Protein AF-A0A956W0E1-F1 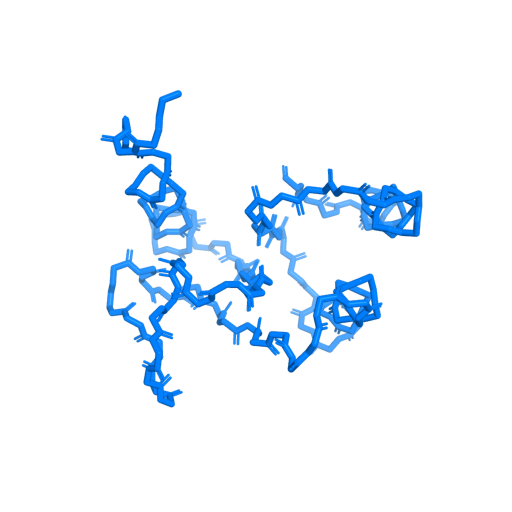(afdb_monomer)

Radius of gyration: 12.57 Å; Cα contacts (8 Å, |Δi|>4): 156; chains: 1; bounding box: 33×32×31 Å

Structure (mmCIF, N/CA/C/O backbone):
data_AF-A0A956W0E1-F1
#
_entry.id   AF-A0A956W0E1-F1
#
loop_
_atom_site.group_PDB
_atom_site.id
_atom_site.type_symbol
_atom_site.label_atom_id
_atom_site.label_alt_id
_atom_site.label_comp_id
_atom_site.label_asym_id
_atom_site.label_entity_id
_atom_site.label_seq_id
_atom_site.pdbx_PDB_ins_code
_atom_site.Cartn_x
_atom_site.Cartn_y
_atom_site.Cartn_z
_atom_site.occupancy
_atom_site.B_iso_or_equiv
_atom_site.auth_seq_id
_atom_site.auth_comp_id
_atom_site.auth_asym_id
_atom_site.auth_atom_id
_atom_site.pdbx_PDB_model_num
ATOM 1 N N . ARG A 1 1 ? 7.835 -19.770 -6.478 1.00 46.00 1 ARG A N 1
ATOM 2 C CA . ARG A 1 1 ? 7.279 -20.137 -7.805 1.00 46.00 1 ARG A CA 1
ATOM 3 C C . ARG A 1 1 ? 6.283 -19.049 -8.186 1.00 46.00 1 ARG A C 1
ATOM 5 O O . ARG A 1 1 ? 5.335 -18.881 -7.426 1.00 46.00 1 ARG A O 1
ATOM 12 N N . PRO A 1 2 ? 6.517 -18.290 -9.266 1.00 52.91 2 PRO A N 1
ATOM 13 C CA . PRO A 1 2 ? 5.531 -17.348 -9.802 1.00 52.91 2 PRO A CA 1
ATOM 14 C C . PRO A 1 2 ? 4.202 -18.066 -10.096 1.00 52.91 2 PRO A C 1
ATOM 16 O O . PRO A 1 2 ? 4.225 -19.240 -10.466 1.00 52.91 2 PRO A O 1
ATOM 19 N N . GLY A 1 3 ? 3.061 -17.393 -9.905 1.00 60.94 3 GLY A N 1
ATOM 20 C CA . GLY A 1 3 ? 1.742 -17.922 -10.294 1.00 60.94 3 GLY A CA 1
ATOM 21 C C . GLY A 1 3 ? 0.969 -18.740 -9.246 1.00 60.94 3 GLY A C 1
ATOM 22 O O . GLY A 1 3 ? 0.020 -19.425 -9.605 1.00 60.94 3 GLY A O 1
ATOM 23 N N . VAL A 1 4 ? 1.325 -18.677 -7.957 1.00 69.81 4 VAL A N 1
ATOM 24 C CA . VAL A 1 4 ? 0.599 -19.386 -6.871 1.00 69.81 4 VAL A CA 1
ATOM 25 C C . VAL A 1 4 ? -0.632 -18.640 -6.329 1.00 69.81 4 VAL A C 1
ATOM 27 O O . VAL A 1 4 ? -1.236 -19.083 -5.359 1.00 69.81 4 VAL A O 1
ATOM 30 N N . GLY A 1 5 ? -1.011 -17.510 -6.936 1.00 81.88 5 GLY A N 1
ATOM 31 C CA . GLY A 1 5 ? -2.204 -16.747 -6.547 1.00 81.88 5 GLY A CA 1
ATOM 32 C C . GLY A 1 5 ? -1.978 -15.638 -5.514 1.00 81.88 5 GLY A C 1
ATOM 33 O O . GLY A 1 5 ? -2.958 -15.111 -5.002 1.00 81.88 5 GLY A O 1
ATOM 34 N N . LYS A 1 6 ? -0.725 -15.240 -5.229 1.00 88.69 6 LYS A N 1
ATOM 35 C CA . LYS A 1 6 ? -0.398 -14.103 -4.336 1.00 88.69 6 LYS A CA 1
ATOM 36 C C . LYS A 1 6 ? -1.209 -12.856 -4.703 1.00 88.69 6 LYS A C 1
ATOM 38 O O . LYS A 1 6 ? -1.977 -12.358 -3.890 1.00 88.69 6 LYS A O 1
ATOM 43 N N . THR A 1 7 ? -1.100 -12.417 -5.953 1.00 89.50 7 THR A N 1
ATOM 44 C CA . THR A 1 7 ? -1.788 -11.231 -6.472 1.00 89.50 7 THR A CA 1
ATOM 45 C C . THR A 1 7 ? -3.308 -11.372 -6.387 1.00 89.50 7 THR A C 1
ATOM 47 O O . THR A 1 7 ? -4.001 -10.435 -6.002 1.00 89.50 7 THR A O 1
ATOM 50 N N . THR A 1 8 ? -3.842 -12.561 -6.684 1.00 90.56 8 THR A N 1
ATOM 51 C CA . THR A 1 8 ? -5.276 -12.855 -6.553 1.00 90.56 8 THR A CA 1
ATOM 52 C C . THR A 1 8 ? -5.747 -12.704 -5.108 1.00 90.56 8 THR A C 1
ATOM 54 O O . THR A 1 8 ? -6.772 -12.074 -4.870 1.00 90.56 8 THR A O 1
ATOM 57 N N . MET A 1 9 ? -4.980 -13.223 -4.147 1.00 92.31 9 MET A N 1
ATOM 58 C CA . MET A 1 9 ? -5.289 -13.096 -2.724 1.00 92.31 9 MET A CA 1
ATOM 59 C C . MET A 1 9 ? -5.192 -11.647 -2.243 1.00 92.31 9 MET A C 1
ATOM 61 O O . MET A 1 9 ? -6.073 -11.203 -1.519 1.00 92.31 9 MET A O 1
ATOM 65 N N . LEU A 1 10 ? -4.169 -10.894 -2.660 1.00 94.12 10 LEU A N 1
ATOM 66 C CA . LEU A 1 10 ? -4.019 -9.484 -2.279 1.00 94.12 10 LEU A CA 1
ATOM 67 C C . LEU A 1 10 ? -5.175 -8.621 -2.793 1.00 94.12 10 LEU A C 1
ATOM 69 O O . LEU A 1 10 ? -5.713 -7.815 -2.037 1.00 94.12 10 LEU A O 1
ATOM 73 N N . ARG A 1 11 ? -5.597 -8.826 -4.049 1.00 95.06 11 ARG A N 1
ATOM 74 C CA . ARG A 1 11 ? -6.776 -8.156 -4.620 1.00 95.06 11 ARG A CA 1
ATOM 75 C C . ARG A 1 11 ? -8.030 -8.456 -3.808 1.00 95.06 11 ARG A C 1
ATOM 77 O O . ARG A 1 11 ? -8.736 -7.532 -3.422 1.00 95.06 11 ARG A O 1
ATOM 84 N N . GLU A 1 12 ? -8.266 -9.733 -3.513 1.00 95.88 12 GLU A N 1
ATOM 85 C CA . GLU A 1 12 ? -9.457 -10.148 -2.774 1.00 95.88 12 GLU A CA 1
ATOM 86 C C . GLU A 1 12 ? -9.454 -9.622 -1.335 1.00 95.88 12 GLU A C 1
ATOM 88 O O . GLU A 1 12 ? -10.470 -9.123 -0.864 1.00 95.88 12 GLU A O 1
ATOM 93 N N . VAL A 1 13 ? -8.309 -9.648 -0.649 1.00 96.50 13 VAL A N 1
ATOM 94 C CA . VAL A 1 13 ? -8.177 -9.067 0.695 1.00 96.50 13 VAL A CA 1
ATOM 95 C C . VAL A 1 13 ? -8.442 -7.562 0.664 1.00 96.50 13 VAL A C 1
ATOM 97 O O . VAL A 1 13 ? -9.204 -7.070 1.495 1.00 96.50 13 VAL A O 1
ATOM 100 N N . ALA A 1 14 ? -7.869 -6.831 -0.296 1.00 97.62 14 ALA A N 1
ATOM 101 C CA . ALA A 1 14 ? -8.118 -5.399 -0.439 1.00 97.62 14 ALA A CA 1
ATOM 102 C C . ALA A 1 14 ? -9.605 -5.103 -0.690 1.00 97.62 14 ALA A C 1
ATOM 104 O O . ALA A 1 14 ? -10.168 -4.237 -0.022 1.00 97.62 14 ALA A O 1
ATOM 105 N N . ARG A 1 15 ? -10.248 -5.867 -1.584 1.00 98.00 15 ARG A N 1
ATOM 106 C CA . ARG A 1 15 ? -11.679 -5.757 -1.892 1.00 98.00 15 ARG A CA 1
ATOM 107 C C . ARG A 1 15 ? -12.546 -6.015 -0.663 1.00 98.00 15 ARG A C 1
ATOM 109 O O . ARG A 1 15 ? -13.387 -5.189 -0.342 1.00 98.00 15 ARG A O 1
ATOM 116 N N . VAL A 1 16 ? -12.331 -7.126 0.045 1.00 98.38 16 VAL A N 1
ATOM 117 C CA . VAL A 1 16 ? -13.097 -7.480 1.255 1.00 98.38 16 VAL A CA 1
ATOM 118 C C . VAL A 1 16 ? -12.937 -6.408 2.331 1.00 98.38 16 VAL A C 1
ATOM 120 O O . VAL A 1 16 ? -13.910 -6.004 2.962 1.00 98.38 16 VAL A O 1
ATOM 123 N N . LEU A 1 17 ? -11.717 -5.912 2.549 1.00 98.50 17 LEU A N 1
ATOM 124 C CA . LEU A 1 17 ? -11.480 -4.868 3.544 1.00 98.50 17 LEU A CA 1
ATOM 125 C C . LEU A 1 17 ? -12.145 -3.541 3.156 1.00 98.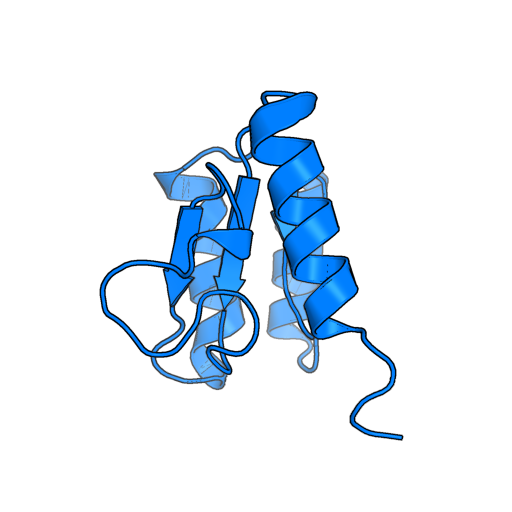50 17 LEU A C 1
ATOM 127 O O . LEU A 1 17 ? -12.683 -2.863 4.031 1.00 98.50 17 LEU A O 1
ATOM 131 N N . ALA A 1 18 ? -12.119 -3.178 1.874 1.00 98.25 18 ALA A N 1
ATOM 132 C CA . ALA A 1 18 ? -12.712 -1.941 1.384 1.00 98.25 18 ALA A CA 1
ATOM 133 C C . ALA A 1 18 ? -14.244 -1.998 1.351 1.00 98.25 18 ALA A C 1
ATOM 135 O O . ALA A 1 18 ? -14.892 -1.116 1.902 1.00 98.25 18 ALA A O 1
ATOM 136 N N . ASP A 1 19 ? -14.817 -3.032 0.742 1.00 98.38 19 ASP A N 1
ATOM 137 C CA . ASP A 1 19 ? -16.251 -3.099 0.453 1.00 98.38 19 ASP A CA 1
ATOM 138 C C . ASP A 1 19 ? -17.035 -3.722 1.610 1.00 98.38 19 ASP A C 1
ATOM 140 O O . ASP A 1 19 ? -18.058 -3.184 2.034 1.00 98.38 19 ASP A O 1
ATOM 144 N N . ASP A 1 20 ? -16.547 -4.843 2.147 1.00 98.19 20 ASP A N 1
ATOM 145 C CA . ASP A 1 20 ? -17.304 -5.641 3.116 1.00 98.19 20 ASP A CA 1
ATOM 146 C C . ASP A 1 20 ? -17.054 -5.139 4.549 1.00 98.19 20 ASP A C 1
ATOM 148 O O . ASP A 1 20 ? -17.978 -5.052 5.360 1.00 98.19 20 ASP A O 1
ATOM 152 N N . ALA A 1 21 ? -15.807 -4.772 4.869 1.00 98.12 21 ALA A N 1
ATOM 153 C CA . ALA A 1 21 ? -15.440 -4.187 6.163 1.00 98.12 21 ALA A CA 1
ATOM 154 C C . ALA A 1 21 ? -15.488 -2.648 6.181 1.00 98.12 21 ALA A C 1
ATOM 156 O O . ALA A 1 21 ? -15.253 -2.052 7.234 1.00 98.12 21 ALA A O 1
ATOM 157 N N . ASN A 1 22 ? -15.797 -2.016 5.042 1.00 97.88 22 ASN A N 1
ATOM 158 C CA . ASN A 1 22 ? -15.944 -0.568 4.882 1.00 97.88 22 ASN A CA 1
ATOM 159 C C . ASN A 1 22 ? -14.733 0.246 5.387 1.00 97.88 22 ASN A C 1
ATOM 161 O O . ASN A 1 22 ? -14.892 1.338 5.940 1.00 97.88 22 ASN A O 1
ATOM 165 N N . LYS A 1 23 ? -13.519 -0.302 5.239 1.00 98.50 23 LYS A N 1
ATOM 166 C CA . LYS A 1 23 ? -12.272 0.365 5.631 1.00 98.50 23 LYS A CA 1
ATOM 167 C C . LYS A 1 23 ? -11.737 1.236 4.503 1.00 98.50 23 LYS A C 1
ATOM 169 O O . LYS A 1 23 ? -11.829 0.898 3.325 1.00 98.50 23 LYS A O 1
ATOM 174 N N . ARG A 1 24 ? -11.050 2.323 4.859 1.00 98.38 24 ARG A N 1
ATOM 175 C CA . ARG A 1 24 ? -10.238 3.085 3.898 1.00 98.38 24 ARG A CA 1
ATOM 176 C C . ARG A 1 24 ? -8.978 2.294 3.544 1.00 98.38 24 ARG A C 1
ATOM 178 O O . ARG A 1 24 ? -8.005 2.318 4.298 1.00 98.38 24 ARG A O 1
ATOM 185 N N . VAL A 1 25 ? -9.007 1.600 2.410 1.00 98.62 25 VAL A N 1
ATOM 186 C CA . VAL A 1 25 ? -7.879 0.810 1.8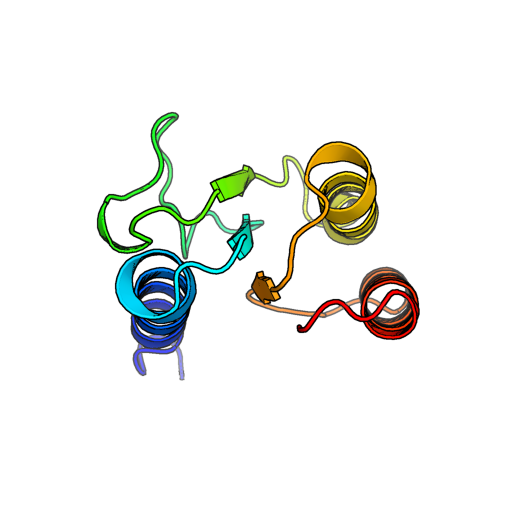97 1.00 98.62 25 VAL A CA 1
ATOM 187 C C . VAL A 1 25 ? -7.154 1.576 0.793 1.00 98.62 25 VAL A C 1
ATOM 189 O O . VAL A 1 25 ? -7.785 2.055 -0.153 1.00 98.62 25 VAL A O 1
ATOM 192 N N . VAL A 1 26 ? -5.827 1.665 0.893 1.00 98.44 26 VAL A N 1
ATOM 193 C CA . VAL A 1 26 ? -4.955 2.162 -0.181 1.00 98.44 26 VAL A CA 1
ATOM 194 C C . VAL A 1 26 ? -3.996 1.057 -0.610 1.00 98.44 26 VAL A C 1
ATOM 196 O O . VAL A 1 26 ? -3.382 0.401 0.220 1.00 98.44 26 VAL A O 1
ATOM 199 N N . ILE A 1 27 ? -3.854 0.857 -1.913 1.00 97.88 27 ILE A N 1
ATOM 200 C CA . ILE A 1 27 ? -2.912 -0.080 -2.519 1.00 97.88 27 ILE A CA 1
ATOM 201 C C . ILE A 1 27 ? -1.777 0.735 -3.128 1.00 97.88 27 ILE A C 1
ATOM 203 O O . ILE A 1 27 ? -2.029 1.567 -4.002 1.00 97.88 27 ILE A O 1
ATOM 207 N N . VAL A 1 28 ? -0.547 0.490 -2.686 1.00 97.44 28 VAL A N 1
ATOM 208 C CA . VAL A 1 28 ? 0.664 1.040 -3.305 1.00 97.44 28 VAL A CA 1
ATOM 209 C C . VAL A 1 28 ? 1.175 0.007 -4.304 1.00 97.44 28 VAL A C 1
ATOM 211 O O . VAL A 1 28 ? 1.632 -1.067 -3.916 1.00 97.44 28 VAL A O 1
ATOM 214 N N . ASP A 1 29 ? 1.038 0.313 -5.592 1.00 95.69 29 ASP A N 1
ATOM 215 C CA . ASP A 1 29 ? 1.194 -0.654 -6.679 1.00 95.69 29 ASP A CA 1
ATOM 216 C C . ASP A 1 29 ? 2.358 -0.271 -7.599 1.00 95.69 29 ASP A C 1
ATOM 218 O O . ASP A 1 29 ? 2.249 0.624 -8.442 1.00 95.69 29 ASP A O 1
ATOM 222 N N . THR A 1 30 ? 3.499 -0.926 -7.395 1.00 93.56 30 THR A N 1
ATOM 223 C CA . THR A 1 30 ? 4.739 -0.6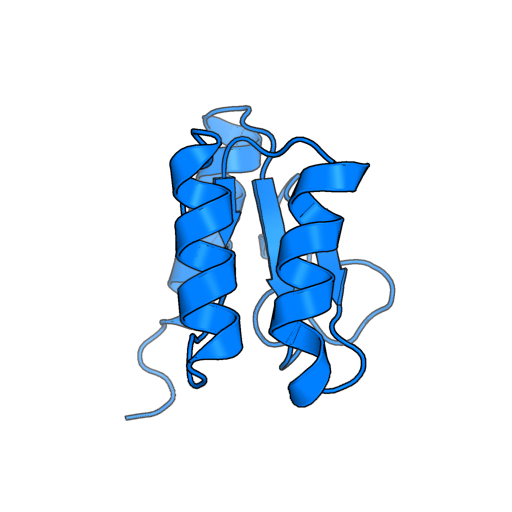50 -8.136 1.00 93.56 30 THR A CA 1
ATOM 224 C C . THR A 1 30 ? 4.822 -1.415 -9.451 1.00 93.56 30 THR A C 1
ATOM 226 O O . THR A 1 30 ? 5.336 -0.895 -10.438 1.00 93.56 30 THR A O 1
ATOM 229 N N . SER A 1 31 ? 4.327 -2.652 -9.478 1.00 90.25 31 SER A N 1
ATOM 230 C CA . SER A 1 31 ? 4.376 -3.537 -10.647 1.00 90.25 31 SER A CA 1
ATOM 231 C C . SER A 1 31 ? 3.097 -3.499 -11.485 1.00 90.25 31 SER A C 1
ATOM 233 O O . SER A 1 31 ? 3.023 -4.198 -12.493 1.00 90.25 31 SER A O 1
ATOM 235 N N . ASN A 1 32 ? 2.095 -2.713 -11.069 1.00 91.12 32 ASN A N 1
ATOM 236 C CA . ASN A 1 32 ? 0.726 -2.730 -11.595 1.00 91.12 32 ASN A CA 1
ATOM 237 C C . ASN A 1 32 ? 0.035 -4.099 -11.486 1.00 91.12 32 ASN A C 1
ATOM 239 O O . ASN A 1 32 ? -1.019 -4.329 -12.088 1.00 91.12 32 ASN A O 1
ATOM 243 N N . GLU A 1 33 ? 0.593 -5.033 -10.714 1.00 91.62 33 GLU A N 1
ATOM 244 C CA . GLU A 1 33 ? 0.047 -6.379 -10.616 1.00 91.62 33 GLU A CA 1
ATOM 245 C C . GLU A 1 33 ? -1.284 -6.390 -9.870 1.00 91.62 33 GLU A C 1
ATOM 247 O O . GLU A 1 33 ? -2.148 -7.205 -10.185 1.00 91.62 33 GLU A O 1
ATOM 252 N N . ILE A 1 34 ? -1.507 -5.498 -8.904 1.00 93.19 34 ILE A N 1
ATOM 253 C CA . ILE A 1 34 ? -2.716 -5.548 -8.073 1.00 93.19 34 ILE A CA 1
ATOM 254 C C . ILE A 1 34 ? -3.853 -4.771 -8.738 1.00 93.19 34 ILE A C 1
ATOM 256 O O . ILE A 1 34 ? -4.947 -5.305 -8.921 1.00 93.19 34 ILE A O 1
ATOM 260 N N . GLY A 1 35 ? -3.595 -3.534 -9.137 1.00 92.06 35 GLY A N 1
ATOM 261 C CA . GLY A 1 35 ? -4.575 -2.608 -9.680 1.00 92.06 35 GLY A CA 1
ATOM 262 C C . GLY A 1 35 ? -4.647 -2.552 -11.206 1.00 92.06 35 GLY A C 1
ATOM 263 O O . GLY A 1 35 ? -5.573 -1.933 -11.721 1.00 92.06 35 GLY A O 1
ATOM 264 N N . GLY A 1 36 ? -3.744 -3.224 -11.925 1.00 91.50 36 GLY A N 1
ATOM 265 C CA . GLY A 1 36 ? -3.720 -3.278 -13.391 1.00 91.50 36 GLY A CA 1
ATOM 266 C C . GLY A 1 36 ? -3.058 -2.063 -14.051 1.00 91.50 36 GLY A C 1
ATOM 267 O O . GLY A 1 36 ? -2.811 -1.048 -13.409 1.00 91.50 36 GLY A O 1
ATOM 268 N N . ASP A 1 37 ? -2.783 -2.169 -15.355 1.00 88.00 37 ASP A N 1
ATOM 269 C CA . ASP A 1 37 ? -2.023 -1.1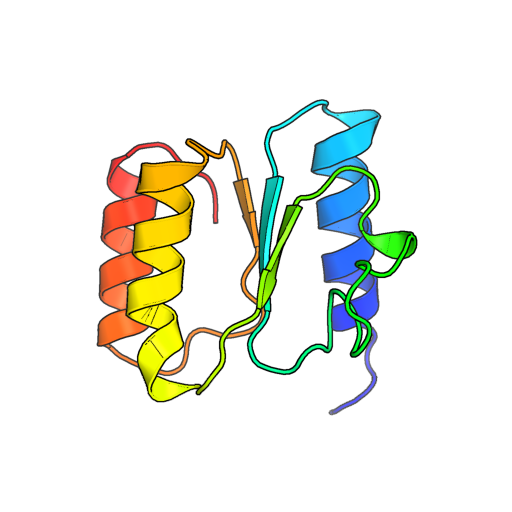69 -16.131 1.00 88.00 37 ASP A CA 1
ATOM 270 C C . ASP A 1 37 ? -2.840 0.036 -16.632 1.00 88.00 37 ASP A C 1
ATOM 272 O O . ASP A 1 37 ? -2.281 0.964 -17.213 1.00 88.00 37 ASP A O 1
ATOM 276 N N . GLY A 1 38 ? -4.163 0.026 -16.460 1.00 86.44 38 GLY A N 1
ATOM 277 C CA . GLY A 1 38 ? -5.034 1.112 -16.918 1.00 86.44 38 GLY A CA 1
ATOM 278 C C . GLY A 1 38 ? -5.035 2.320 -15.980 1.00 86.44 38 GLY A C 1
ATOM 279 O O . GLY A 1 38 ? -4.675 2.212 -14.811 1.00 86.44 38 GLY A O 1
ATOM 280 N N . ASP A 1 39 ? -5.517 3.467 -16.465 1.00 85.94 39 ASP A N 1
ATOM 281 C CA . ASP A 1 39 ? -5.724 4.661 -15.626 1.00 85.94 39 ASP A CA 1
ATOM 282 C C . ASP A 1 39 ? -6.784 4.413 -14.539 1.00 85.94 39 ASP A C 1
ATOM 284 O O . ASP A 1 39 ? -6.681 4.899 -13.411 1.00 85.94 39 ASP A O 1
ATOM 288 N N . ILE A 1 40 ? -7.793 3.605 -14.876 1.00 91.06 40 ILE A N 1
ATOM 289 C CA . ILE A 1 40 ? -8.843 3.167 -13.960 1.00 91.06 40 ILE A CA 1
ATOM 290 C C . ILE A 1 40 ? -8.387 1.865 -13.286 1.00 91.06 40 ILE A C 1
ATOM 292 O O . ILE A 1 40 ? -8.077 0.905 -13.998 1.00 91.06 40 ILE A O 1
ATOM 296 N N . PRO A 1 41 ? -8.373 1.794 -11.940 1.00 94.19 41 PRO A N 1
ATOM 297 C CA . PRO A 1 41 ? -8.016 0.571 -11.236 1.00 94.19 41 PRO A CA 1
ATOM 298 C C . PRO A 1 41 ? -8.932 -0.601 -11.605 1.00 94.19 41 PRO A C 1
ATOM 300 O O . PRO A 1 41 ? -10.138 -0.438 -11.796 1.00 94.19 41 PRO A O 1
ATOM 303 N N . HIS A 1 42 ? -8.359 -1.801 -11.672 1.00 94.94 42 HIS A N 1
ATOM 304 C CA . HIS A 1 42 ? -9.083 -3.026 -11.980 1.00 94.94 42 HIS A CA 1
ATOM 305 C C . HIS A 1 42 ? -10.227 -3.239 -10.974 1.00 94.94 42 HIS A C 1
ATOM 307 O O . HIS A 1 42 ? -9.972 -3.224 -9.771 1.00 94.94 42 HIS A O 1
ATOM 313 N N . PRO A 1 43 ? -11.457 -3.582 -11.401 1.00 95.06 43 PRO A N 1
ATOM 314 C CA . PRO A 1 43 ? -12.615 -3.729 -10.502 1.00 95.06 43 PRO A CA 1
ATOM 315 C C . PRO A 1 43 ? -12.468 -4.813 -9.417 1.00 95.06 43 PRO A C 1
ATOM 317 O O . PRO A 1 43 ? -13.307 -4.927 -8.533 1.00 95.06 43 PRO A O 1
ATOM 320 N N . ALA A 1 44 ? -11.400 -5.614 -9.461 1.00 94.88 44 ALA A N 1
ATOM 321 C CA . ALA A 1 44 ? -11.168 -6.713 -8.524 1.00 94.88 44 ALA A CA 1
ATOM 322 C C . ALA A 1 44 ? -10.623 -6.233 -7.173 1.00 94.88 44 ALA A C 1
ATOM 324 O O . ALA A 1 44 ? -10.557 -7.032 -6.249 1.00 94.88 44 ALA A O 1
ATOM 325 N N . ILE A 1 45 ? -10.231 -4.959 -7.062 1.00 97.12 45 ILE A N 1
ATOM 326 C CA . ILE A 1 45 ? -9.827 -4.347 -5.789 1.00 97.12 45 ILE A CA 1
ATOM 327 C C . ILE A 1 45 ? -11.001 -3.669 -5.062 1.00 97.12 45 ILE A C 1
ATOM 329 O O . ILE A 1 45 ? -10.805 -3.110 -3.985 1.00 97.12 45 ILE A O 1
ATOM 333 N N . GLY A 1 46 ? -12.210 -3.698 -5.640 1.00 96.88 46 GLY A N 1
ATOM 334 C CA . GLY A 1 46 ? -13.393 -3.061 -5.059 1.00 96.88 46 GLY A CA 1
ATOM 335 C C . GLY A 1 46 ? -13.230 -1.550 -4.908 1.00 96.88 46 GLY A C 1
ATOM 336 O O . GLY A 1 46 ? -12.691 -0.878 -5.789 1.00 96.88 46 GLY A O 1
ATOM 337 N N . GLY A 1 47 ? -13.672 -1.024 -3.769 1.00 97.25 47 GLY A N 1
ATOM 338 C CA . GLY A 1 47 ? -13.539 0.374 -3.365 1.00 97.25 47 GLY A CA 1
ATOM 339 C C . GLY A 1 47 ? -12.141 0.785 -2.893 1.00 97.25 47 GLY A C 1
ATOM 340 O O . GLY A 1 47 ? -11.958 1.939 -2.495 1.00 97.25 47 GLY A O 1
ATOM 341 N N . ALA A 1 48 ? -11.147 -0.112 -2.920 1.00 98.19 48 ALA A N 1
ATOM 342 C CA . ALA A 1 48 ? -9.780 0.241 -2.555 1.00 98.19 48 ALA A CA 1
ATOM 343 C C . ALA A 1 48 ? -9.199 1.277 -3.532 1.00 98.19 48 ALA A C 1
ATOM 345 O O . ALA A 1 48 ? -9.354 1.191 -4.752 1.00 98.19 48 ALA A O 1
ATOM 346 N N . ARG A 1 49 ? -8.479 2.266 -2.996 1.00 97.56 49 ARG A N 1
ATOM 347 C CA . ARG A 1 49 ? -7.796 3.279 -3.805 1.00 97.56 49 ARG A CA 1
ATOM 348 C C . ARG A 1 49 ? -6.446 2.748 -4.265 1.00 97.56 49 ARG A C 1
ATOM 350 O O . ARG A 1 49 ? -5.681 2.245 -3.453 1.00 97.56 49 ARG A O 1
ATOM 357 N N . ARG A 1 50 ? -6.109 2.936 -5.539 1.00 97.19 50 ARG A N 1
ATOM 358 C CA . ARG A 1 50 ? -4.775 2.629 -6.072 1.00 97.19 50 ARG A CA 1
ATOM 359 C C . ARG A 1 50 ? -3.907 3.881 -6.124 1.00 97.19 50 ARG A C 1
ATOM 361 O O . ARG A 1 50 ? -4.335 4.896 -6.672 1.00 97.19 50 ARG A O 1
ATOM 368 N N . MET A 1 51 ? -2.684 3.773 -5.624 1.00 96.62 51 MET A N 1
ATOM 369 C CA . MET A 1 51 ? -1.586 4.694 -5.898 1.00 96.62 51 MET A CA 1
ATOM 370 C C . MET A 1 51 ? -0.522 3.949 -6.698 1.00 96.62 51 MET A C 1
ATOM 372 O O . MET A 1 51 ? 0.095 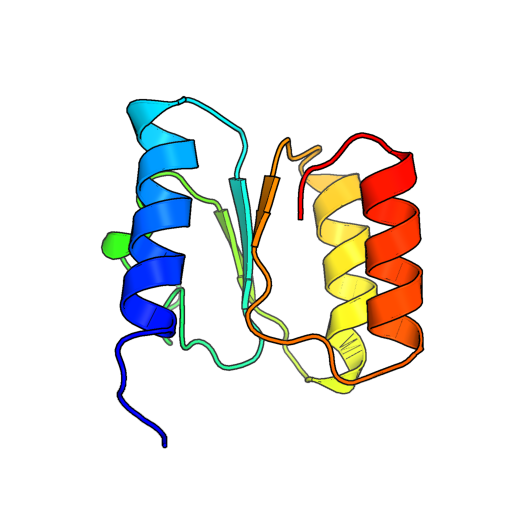3.008 -6.201 1.00 96.62 51 MET A O 1
ATOM 376 N N . GLN A 1 52 ? -0.339 4.353 -7.952 1.00 94.94 52 GLN A N 1
ATOM 377 C CA . GLN A 1 52 ? 0.667 3.770 -8.831 1.00 94.94 52 GLN A CA 1
ATOM 378 C C . GLN A 1 52 ? 2.036 4.382 -8.534 1.00 94.94 52 GLN A C 1
ATOM 380 O O . GLN A 1 52 ? 2.166 5.604 -8.432 1.00 94.94 52 GLN A O 1
ATOM 385 N N . VAL A 1 53 ? 3.067 3.546 -8.428 1.00 95.75 53 VAL A N 1
ATOM 386 C CA . VAL A 1 53 ? 4.437 4.022 -8.213 1.00 95.75 53 VAL A CA 1
ATOM 387 C C . VAL A 1 53 ? 5.133 4.167 -9.563 1.00 95.75 53 VAL A C 1
ATOM 389 O O . VAL A 1 53 ? 5.346 3.191 -10.273 1.00 95.75 53 VAL A O 1
ATOM 392 N N . GLY A 1 54 ? 5.514 5.394 -9.929 1.00 92.12 54 GLY A N 1
ATOM 393 C CA . GLY A 1 54 ? 6.132 5.661 -11.235 1.00 92.12 54 GLY A CA 1
ATOM 394 C C . GLY A 1 54 ? 7.513 5.019 -11.427 1.00 92.12 54 GLY A C 1
ATOM 395 O O . GLY A 1 54 ? 7.905 4.730 -12.556 1.00 92.12 54 GLY A O 1
ATOM 396 N N . ARG A 1 55 ? 8.260 4.799 -10.337 1.00 94.19 55 ARG A N 1
ATOM 397 C CA . ARG A 1 55 ? 9.545 4.087 -10.330 1.00 94.19 55 ARG A CA 1
ATOM 398 C C . ARG A 1 55 ? 9.735 3.322 -9.016 1.00 94.19 55 ARG A C 1
ATOM 400 O O . ARG A 1 55 ? 9.443 3.906 -7.974 1.00 94.19 55 ARG A O 1
ATOM 407 N N . PRO A 1 56 ? 10.297 2.098 -9.020 1.00 94.25 56 PRO A N 1
ATOM 408 C CA . PRO A 1 56 ? 10.440 1.297 -7.801 1.00 94.25 56 PRO A CA 1
ATOM 409 C C . PRO A 1 56 ? 11.176 1.996 -6.654 1.00 94.25 56 PRO A C 1
ATOM 411 O O . PRO A 1 56 ? 10.767 1.894 -5.504 1.00 94.25 56 PRO A O 1
ATOM 414 N N . ASP A 1 57 ? 12.205 2.790 -6.954 1.00 95.56 57 ASP A N 1
ATOM 415 C CA . ASP A 1 57 ? 12.972 3.522 -5.941 1.00 95.56 57 ASP A CA 1
ATOM 416 C C . ASP A 1 57 ? 12.165 4.612 -5.215 1.00 95.56 57 ASP A C 1
ATOM 418 O O . ASP A 1 57 ? 12.562 5.057 -4.140 1.00 95.56 57 ASP A O 1
ATOM 422 N N . LEU A 1 58 ? 11.009 5.010 -5.755 1.00 97.00 58 LEU A N 1
ATOM 423 C CA . LEU A 1 58 ? 10.094 5.976 -5.145 1.00 97.00 58 LEU A CA 1
ATOM 424 C C . LEU A 1 58 ? 9.017 5.326 -4.269 1.00 97.00 58 LEU A C 1
ATOM 426 O O . LEU A 1 58 ? 8.228 6.049 -3.664 1.00 97.00 58 LEU A O 1
ATOM 430 N N . GLN A 1 59 ? 8.967 3.994 -4.171 1.00 98.12 59 GLN A N 1
ATOM 431 C CA . GLN A 1 59 ? 7.901 3.296 -3.448 1.00 98.12 59 GLN A CA 1
ATOM 432 C C . GLN A 1 59 ? 7.770 3.781 -2.000 1.00 98.12 59 GLN A C 1
ATOM 434 O O . GLN A 1 59 ? 6.669 4.106 -1.567 1.00 98.12 59 GLN A O 1
ATOM 439 N N . HIS A 1 60 ? 8.884 3.921 -1.275 1.00 98.12 60 HIS A N 1
ATOM 440 C CA . HIS A 1 60 ? 8.883 4.441 0.096 1.00 98.12 60 HIS A CA 1
ATOM 441 C C . HIS A 1 60 ? 8.257 5.845 0.204 1.00 98.12 60 HIS A C 1
ATOM 443 O O . HIS A 1 60 ? 7.523 6.114 1.150 1.00 98.12 60 HIS A O 1
ATOM 449 N N . ALA A 1 61 ? 8.501 6.731 -0.767 1.00 98.06 61 ALA A N 1
ATOM 450 C CA . ALA A 1 61 ? 7.922 8.071 -0.779 1.00 98.06 61 ALA A CA 1
ATOM 451 C C . ALA A 1 61 ? 6.406 8.013 -1.018 1.00 98.06 61 ALA A C 1
ATOM 453 O O . ALA A 1 61 ? 5.647 8.653 -0.291 1.00 98.06 61 ALA A O 1
ATOM 454 N N . VAL A 1 62 ? 5.959 7.175 -1.960 1.00 98.19 62 VAL A N 1
ATOM 455 C CA . VAL A 1 62 ? 4.528 6.956 -2.231 1.00 98.19 62 VAL A CA 1
ATOM 456 C C . VAL A 1 62 ? 3.820 6.314 -1.033 1.00 98.19 62 VAL A C 1
ATOM 458 O O . VAL A 1 62 ? 2.683 6.668 -0.733 1.00 98.19 62 VAL A O 1
ATOM 461 N N . MET A 1 63 ? 4.484 5.416 -0.299 1.00 98.12 63 MET A N 1
ATOM 462 C CA . MET A 1 63 ? 3.948 4.835 0.939 1.00 98.12 63 MET A CA 1
ATOM 463 C C . MET A 1 63 ? 3.650 5.911 1.994 1.00 98.12 63 MET A C 1
ATOM 465 O O . MET A 1 63 ? 2.611 5.857 2.651 1.00 98.12 63 MET A O 1
ATOM 469 N N . ILE A 1 64 ? 4.536 6.898 2.154 1.00 97.94 64 ILE A N 1
ATOM 470 C CA . ILE A 1 64 ? 4.319 8.015 3.084 1.00 97.94 64 ILE A CA 1
ATOM 471 C C . ILE A 1 64 ? 3.202 8.933 2.580 1.00 97.94 64 ILE A C 1
ATOM 473 O O . ILE A 1 64 ? 2.280 9.241 3.338 1.00 97.94 64 ILE A O 1
ATOM 477 N N . GLU A 1 65 ? 3.231 9.293 1.295 1.00 98.12 65 GLU A N 1
ATOM 478 C CA . GLU A 1 65 ? 2.200 10.116 0.656 1.00 98.12 65 GLU A CA 1
ATOM 479 C C . GLU A 1 65 ? 0.800 9.500 0.807 1.00 98.12 65 GLU A C 1
ATOM 481 O O . GLU A 1 65 ? -0.169 10.206 1.093 1.00 98.12 65 GLU A O 1
ATOM 486 N N . ALA A 1 66 ? 0.693 8.172 0.686 1.00 97.75 66 ALA A N 1
ATOM 487 C CA . ALA A 1 66 ? -0.555 7.442 0.877 1.00 97.75 66 ALA A CA 1
ATOM 488 C C . ALA A 1 66 ? -1.186 7.728 2.241 1.00 97.75 66 ALA A C 1
ATOM 490 O O . ALA A 1 66 ? -2.393 7.959 2.335 1.00 97.75 66 ALA A O 1
ATOM 491 N N . VAL A 1 67 ? -0.380 7.750 3.305 1.00 97.31 67 VAL A N 1
ATOM 492 C CA . VAL A 1 67 ? -0.886 8.057 4.645 1.00 97.31 67 VAL A CA 1
ATOM 493 C C . VAL A 1 67 ? -1.239 9.527 4.789 1.00 97.31 67 VAL A C 1
ATOM 495 O O . VAL A 1 67 ? -2.295 9.845 5.337 1.00 97.31 67 VAL A O 1
ATOM 498 N N . GLU A 1 68 ? -0.383 10.415 4.293 1.00 96.50 68 GLU A N 1
ATOM 499 C CA . GLU A 1 68 ? -0.553 11.862 4.440 1.00 96.50 68 GLU A CA 1
ATOM 500 C C . GLU A 1 68 ? -1.794 12.385 3.710 1.00 96.50 68 GLU A C 1
ATOM 502 O O . GLU A 1 68 ? -2.537 13.193 4.266 1.00 96.50 68 GLU A O 1
ATOM 507 N N . ASN A 1 69 ? -2.069 11.875 2.509 1.00 96.88 69 ASN A N 1
ATOM 508 C CA . ASN A 1 69 ? -3.134 12.401 1.654 1.00 96.88 69 ASN A CA 1
ATOM 509 C C . ASN A 1 69 ? -4.456 11.637 1.761 1.00 96.88 69 ASN A C 1
ATOM 511 O O . ASN A 1 69 ? -5.504 12.161 1.367 1.00 96.88 69 ASN A O 1
ATOM 515 N N . HIS A 1 70 ? -4.440 10.396 2.254 1.00 96.56 70 HIS A N 1
ATOM 516 C CA . HIS A 1 70 ? -5.634 9.546 2.247 1.00 96.56 70 HIS A CA 1
ATOM 517 C C . HIS A 1 70 ? -6.047 9.008 3.618 1.00 96.56 70 HIS A C 1
ATOM 519 O O . HIS A 1 70 ? -7.152 8.471 3.720 1.00 96.56 70 HIS A O 1
ATOM 525 N N . MET A 1 71 ? -5.230 9.188 4.667 1.00 97.25 71 MET A N 1
ATOM 526 C CA . MET A 1 71 ? -5.510 8.714 6.034 1.00 97.25 71 MET A CA 1
ATOM 527 C C . MET A 1 71 ? -6.120 7.291 6.063 1.00 97.25 71 MET A C 1
ATOM 529 O O . MET A 1 71 ? -7.230 7.100 6.590 1.00 97.25 71 MET A O 1
ATOM 533 N N . PRO A 1 72 ? -5.464 6.299 5.430 1.00 98.38 72 PRO A N 1
ATOM 534 C CA . PRO A 1 72 ? -6.003 4.958 5.298 1.00 98.38 72 PRO A CA 1
ATOM 535 C C . PRO A 1 72 ? -6.038 4.239 6.644 1.00 98.38 72 PRO A C 1
ATOM 537 O O . PRO A 1 72 ? -5.270 4.534 7.554 1.00 98.38 72 PRO A O 1
ATOM 540 N N . GLU A 1 73 ? -6.928 3.263 6.751 1.00 98.62 73 GLU A N 1
ATOM 541 C CA . GLU A 1 73 ? -6.936 2.297 7.854 1.00 98.62 73 GLU A CA 1
ATOM 542 C C . GLU A 1 73 ? -6.080 1.075 7.519 1.00 98.62 73 GLU A C 1
ATOM 544 O O . GLU A 1 73 ? -5.531 0.440 8.418 1.00 98.62 73 GLU A O 1
ATOM 549 N N . VAL A 1 74 ? -5.962 0.755 6.226 1.00 98.62 74 VAL A N 1
ATOM 550 C CA . VAL A 1 74 ? -5.141 -0.344 5.715 1.00 98.62 74 VAL A CA 1
ATOM 551 C C . VAL A 1 7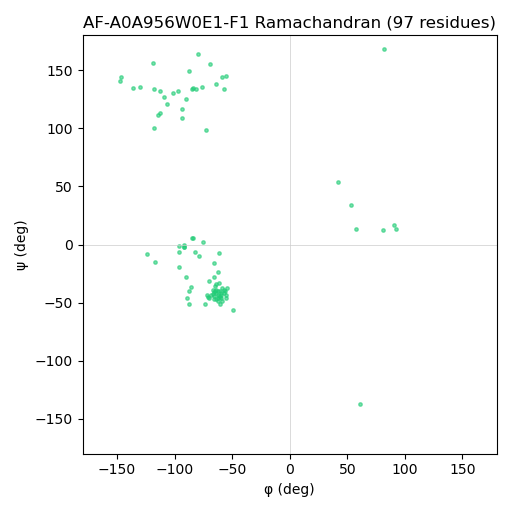4 ? -4.367 0.123 4.489 1.00 98.62 74 VAL A C 1
ATOM 553 O O . VAL A 1 74 ? -4.942 0.736 3.585 1.00 98.62 74 VAL A O 1
ATOM 556 N N . ILE A 1 75 ? -3.083 -0.209 4.435 1.00 98.19 75 ILE A N 1
ATOM 557 C CA . ILE A 1 75 ? -2.259 -0.100 3.235 1.00 98.19 75 ILE A CA 1
ATOM 558 C C . ILE A 1 75 ? -1.883 -1.502 2.763 1.00 98.19 75 ILE A C 1
ATOM 560 O O . ILE A 1 75 ? -1.429 -2.313 3.555 1.00 98.19 75 ILE A O 1
ATOM 564 N N . VAL A 1 76 ? -2.050 -1.777 1.471 1.00 97.25 76 VAL A N 1
ATOM 565 C CA . VAL A 1 76 ? -1.603 -3.021 0.834 1.00 97.25 76 VAL A CA 1
ATOM 566 C C . VAL A 1 76 ? -0.422 -2.710 -0.075 1.00 97.25 76 VAL A C 1
ATOM 568 O O . VAL A 1 76 ? -0.509 -1.838 -0.939 1.00 97.25 76 VAL A O 1
ATOM 571 N N . ILE A 1 77 ? 0.676 -3.437 0.115 1.00 94.75 77 ILE A N 1
ATOM 572 C CA . ILE A 1 77 ? 1.909 -3.330 -0.673 1.00 94.75 77 ILE A CA 1
ATOM 573 C C . ILE A 1 77 ? 2.296 -4.741 -1.110 1.00 94.75 77 ILE A C 1
ATOM 575 O O . ILE A 1 77 ? 2.237 -5.670 -0.305 1.00 94.75 77 ILE A O 1
ATOM 579 N N . ASP A 1 78 ? 2.685 -4.919 -2.373 1.00 90.06 78 ASP A N 1
ATOM 580 C CA . ASP A 1 78 ? 3.023 -6.254 -2.877 1.00 90.06 78 ASP A CA 1
ATOM 581 C C . ASP A 1 78 ? 4.341 -6.792 -2.294 1.00 90.06 78 ASP A C 1
ATOM 583 O O . ASP A 1 78 ? 4.421 -7.951 -1.875 1.00 90.06 78 ASP A O 1
ATOM 587 N N . GLU A 1 79 ? 5.383 -5.962 -2.246 1.00 91.81 79 GLU A N 1
ATOM 588 C CA . GLU A 1 79 ? 6.698 -6.349 -1.735 1.00 91.81 79 GLU A CA 1
ATOM 589 C C . GLU A 1 79 ? 7.405 -5.182 -1.039 1.00 91.81 79 GLU A C 1
ATOM 591 O O . GLU A 1 79 ? 7.288 -4.031 -1.454 1.00 91.81 79 GLU A O 1
ATOM 596 N N . ILE A 1 80 ? 8.143 -5.509 0.025 1.00 94.25 80 ILE A N 1
ATOM 597 C CA . ILE A 1 80 ? 9.097 -4.624 0.696 1.00 94.25 80 ILE A CA 1
ATOM 598 C C . ILE A 1 80 ? 10.481 -5.235 0.485 1.00 94.25 80 ILE A C 1
ATOM 600 O O . ILE A 1 80 ? 10.778 -6.303 1.024 1.00 94.25 80 ILE A O 1
ATOM 604 N N . GLY A 1 81 ? 11.310 -4.565 -0.308 1.00 95.38 81 GLY A N 1
ATOM 605 C CA . GLY A 1 81 ? 12.640 -5.018 -0.705 1.00 95.38 81 GLY A CA 1
ATOM 606 C C . GLY A 1 81 ? 13.780 -4.120 -0.226 1.00 95.38 81 GLY A C 1
ATOM 607 O O . GLY A 1 81 ? 14.932 -4.552 -0.249 1.00 95.38 81 GLY A O 1
ATOM 608 N N . THR A 1 82 ? 13.496 -2.890 0.221 1.00 97.00 82 THR A N 1
ATOM 609 C CA . THR A 1 82 ? 14.532 -1.935 0.654 1.00 97.00 82 THR A CA 1
ATOM 610 C C . THR A 1 82 ?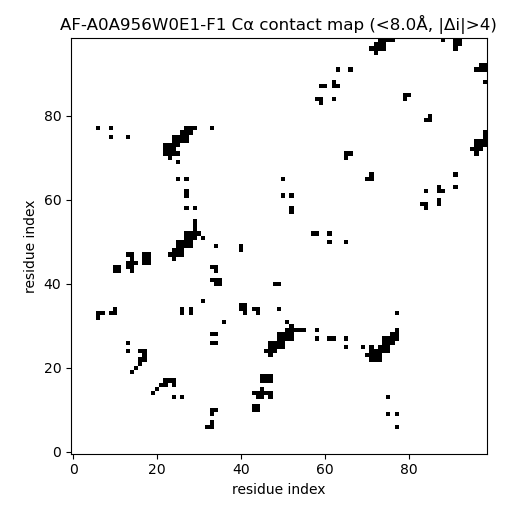 14.400 -1.518 2.119 1.00 97.00 82 THR A C 1
ATOM 612 O O . THR A 1 82 ? 13.322 -1.545 2.714 1.00 97.00 82 THR A O 1
ATOM 615 N N . GLU A 1 83 ? 15.512 -1.081 2.721 1.00 97.88 83 GLU A N 1
ATOM 616 C CA . GLU A 1 83 ? 15.509 -0.543 4.091 1.00 97.88 83 GLU A CA 1
ATOM 617 C C . GLU A 1 83 ? 14.628 0.708 4.222 1.00 97.88 83 GLU A C 1
ATOM 619 O O . GLU A 1 83 ? 13.988 0.911 5.255 1.00 97.88 83 GLU A O 1
ATOM 624 N N . LEU A 1 84 ? 14.552 1.527 3.167 1.00 98.19 84 LEU A N 1
ATOM 625 C CA . LEU A 1 84 ? 13.697 2.713 3.130 1.00 98.19 84 LEU A CA 1
ATOM 626 C C . LEU A 1 84 ? 12.212 2.337 3.172 1.00 98.19 84 LEU A C 1
ATOM 628 O O . LEU A 1 84 ? 11.461 2.936 3.939 1.00 98.19 84 LEU A O 1
ATOM 632 N N . GLU A 1 85 ? 11.790 1.328 2.407 1.00 98.19 85 GLU A N 1
ATOM 633 C CA . GLU A 1 85 ? 10.414 0.813 2.446 1.00 98.19 85 GLU A CA 1
ATOM 634 C C . GLU A 1 85 ? 10.080 0.197 3.807 1.00 98.19 85 GLU A C 1
ATOM 636 O O . GLU A 1 85 ? 9.010 0.457 4.353 1.00 98.19 85 GLU A O 1
ATOM 641 N N . ALA A 1 86 ? 11.002 -0.566 4.402 1.00 98.12 86 ALA A N 1
ATOM 642 C CA . ALA A 1 86 ? 10.804 -1.142 5.732 1.00 98.12 86 ALA A CA 1
ATOM 643 C C . ALA A 1 86 ? 10.689 -0.059 6.822 1.00 98.12 86 ALA A C 1
ATOM 645 O O . ALA A 1 86 ? 9.863 -0.169 7.732 1.00 98.12 86 ALA A O 1
ATOM 646 N N . SER A 1 87 ? 11.493 1.004 6.723 1.00 98.31 87 SER A N 1
ATOM 647 C CA . SER A 1 87 ? 11.404 2.172 7.603 1.00 98.31 87 SER A CA 1
ATOM 648 C C . SER A 1 87 ? 10.067 2.900 7.431 1.00 98.31 87 SER A C 1
ATOM 650 O O . SER A 1 87 ? 9.373 3.151 8.416 1.00 98.31 87 SER A O 1
ATOM 652 N N . ALA A 1 88 ? 9.646 3.145 6.185 1.00 98.12 88 ALA A N 1
ATOM 653 C CA . ALA A 1 88 ? 8.352 3.751 5.887 1.00 98.12 88 ALA A CA 1
ATOM 654 C C . ALA A 1 88 ? 7.191 2.905 6.436 1.00 98.12 88 A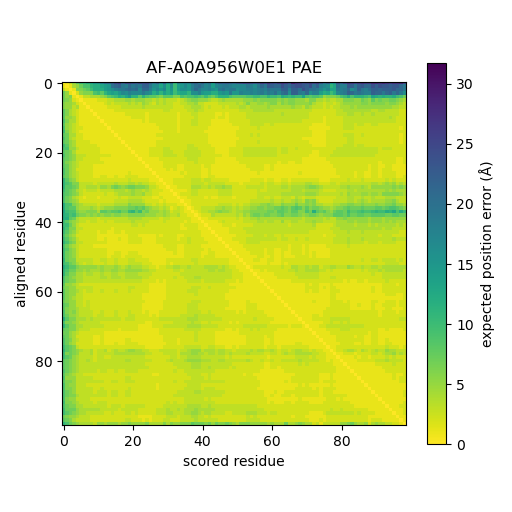LA A C 1
ATOM 656 O O . ALA A 1 88 ? 6.322 3.438 7.121 1.00 98.12 88 ALA A O 1
ATOM 657 N N . ALA A 1 89 ? 7.209 1.584 6.231 1.00 98.06 89 ALA A N 1
ATOM 658 C CA . ALA A 1 89 ? 6.214 0.665 6.783 1.00 98.06 89 ALA A CA 1
ATOM 659 C C . ALA A 1 89 ? 6.130 0.758 8.313 1.00 98.06 89 ALA A C 1
ATOM 661 O O . ALA A 1 89 ? 5.037 0.795 8.874 1.00 98.06 89 ALA A O 1
ATOM 662 N N . ARG A 1 90 ? 7.274 0.867 9.001 1.00 97.81 90 ARG A N 1
ATOM 663 C CA . ARG A 1 90 ? 7.298 1.067 10.454 1.00 97.81 90 ARG A CA 1
ATOM 664 C C . ARG A 1 90 ? 6.638 2.383 10.857 1.00 97.81 90 ARG A C 1
ATOM 666 O O . ARG A 1 90 ? 5.773 2.371 11.726 1.00 97.81 90 ARG A O 1
ATOM 673 N N . THR A 1 91 ? 6.991 3.493 10.209 1.00 97.25 91 THR A N 1
ATOM 674 C CA . THR A 1 91 ? 6.372 4.801 10.480 1.00 97.25 91 THR A CA 1
ATOM 675 C C . THR A 1 91 ? 4.860 4.781 10.244 1.00 97.25 91 THR A C 1
ATOM 677 O O . THR A 1 91 ? 4.104 5.393 10.995 1.00 97.25 91 THR A O 1
ATOM 680 N N . ILE A 1 92 ? 4.401 4.063 9.220 1.00 98.06 92 ILE A N 1
ATOM 681 C CA . ILE A 1 92 ? 2.978 3.883 8.909 1.00 98.06 92 ILE A CA 1
ATOM 682 C C . ILE A 1 92 ? 2.278 3.089 10.021 1.00 98.06 92 ILE A C 1
ATOM 684 O O . ILE A 1 92 ? 1.240 3.523 10.523 1.00 98.06 92 ILE A O 1
ATOM 688 N N . ALA A 1 93 ? 2.877 1.982 10.467 1.00 97.12 93 ALA A N 1
ATOM 689 C CA . ALA A 1 93 ? 2.348 1.168 11.560 1.00 97.12 93 ALA A CA 1
ATOM 690 C C . ALA A 1 93 ? 2.271 1.946 12.885 1.00 97.12 93 ALA A C 1
ATOM 692 O O . ALA A 1 93 ? 1.284 1.845 13.612 1.00 97.12 93 ALA A O 1
ATOM 693 N N . GLU A 1 94 ? 3.277 2.772 13.186 1.00 96.81 94 GLU A N 1
ATOM 694 C CA . GLU A 1 94 ? 3.303 3.643 14.371 1.00 96.81 94 GLU A CA 1
ATOM 695 C C . GLU A 1 94 ? 2.168 4.680 14.374 1.00 96.81 94 GLU A C 1
ATOM 697 O O . GLU A 1 94 ? 1.743 5.129 15.439 1.00 96.81 94 GLU A O 1
ATOM 702 N N . ARG A 1 95 ? 1.622 5.022 13.199 1.00 95.75 95 ARG A N 1
ATOM 703 C CA . ARG A 1 95 ? 0.432 5.878 13.051 1.00 95.75 95 ARG A CA 1
ATOM 704 C C . ARG A 1 95 ? -0.892 5.108 13.176 1.00 95.75 95 ARG A C 1
ATOM 706 O O . ARG A 1 95 ? -1.952 5.698 12.990 1.00 95.75 95 ARG A O 1
ATOM 713 N N . GLY A 1 96 ? -0.846 3.815 13.503 1.00 96.75 96 GLY A N 1
ATOM 714 C CA . GLY A 1 96 ? -2.023 2.964 13.697 1.00 96.75 96 GLY A CA 1
ATOM 715 C C . GLY A 1 96 ? -2.636 2.419 12.406 1.00 96.75 96 GLY A C 1
ATOM 716 O O . GLY A 1 96 ? -3.749 1.897 12.440 1.00 96.75 96 GLY A O 1
ATOM 717 N N . VAL A 1 97 ? -1.934 2.534 11.277 1.00 97.94 97 VAL A N 1
ATOM 718 C CA . VAL A 1 97 ? -2.368 1.977 9.991 1.00 97.94 97 VAL A CA 1
ATOM 719 C C . VAL A 1 97 ? -1.942 0.512 9.905 1.00 97.94 97 VAL A C 1
ATOM 721 O O . VAL A 1 97 ? -0.797 0.173 10.207 1.00 97.94 97 VAL A O 1
ATOM 724 N N . GLN A 1 98 ? -2.852 -0.366 9.485 1.00 97.56 98 GLN A N 1
ATOM 725 C CA . GLN A 1 98 ? -2.535 -1.770 9.227 1.00 97.56 98 GLN A CA 1
ATOM 726 C C . GLN A 1 98 ? -1.784 -1.900 7.891 1.00 97.56 98 GLN A C 1
ATOM 728 O O . GLN A 1 98 ? -2.205 -1.303 6.901 1.00 97.56 98 GLN A O 1
ATOM 733 N N . LEU A 1 99 ? -0.714 -2.698 7.858 1.00 91.69 99 LEU A N 1
ATOM 734 C CA . LEU A 1 99 ? -0.018 -3.107 6.630 1.00 91.69 99 LEU A CA 1
ATOM 735 C C . LEU A 1 99 ? -0.295 -4.577 6.300 1.00 91.69 99 LEU A C 1
ATOM 737 O O . LEU A 1 99 ? -0.572 -5.343 7.256 1.00 91.69 99 LEU A O 1
#

Solvent-accessible surface area (backbone atoms only — not comparable to full-atom values): 5586 Å² total; per-residue (Å²): 122,90,88,81,47,66,56,59,51,52,20,46,52,39,15,44,40,14,60,76,64,65,39,50,30,35,33,51,30,62,83,32,71,60,36,42,89,55,96,64,63,40,76,64,24,51,72,34,43,74,44,76,36,94,44,76,92,47,41,36,58,51,58,49,48,48,46,75,78,60,66,38,50,31,43,46,66,89,79,78,90,46,74,61,34,51,50,40,51,48,57,45,42,76,72,70,28,44,114

Secondary structure (DSSP, 8-state):
-TTSSHHHHHHHHHHIIIIIS---EEEEESSSTTT-SSSSPPGGGTTPEEEE-SSGGGHHHHHHHHHHHH--SEEEES---SHHHHHHHHHHHHTT-B-

Foldseek 3Di:
DPPPCLLVVLLQVLQCCCPVVVWAEEEEAAPCSNQHDDPHGDCSNPRHHYDYDPHPVCSLVVLQVCCVPRVTQEYHYSDDDDPSNVVSVVVCVVVNHHD

Nearest PDB structures (foldseek):
  8wgk-assembly1_A  TM=5.016E-01  e=2.842E-01  Rhodothermus marinus DSM 4252
  7vg9-assembly1_A  TM=5.416E-01  e=5.823E-01  Clostridium acetobutylicum
  3ujp-assembly1_B-2  TM=4.051E-01  e=9.809E-01  Synechocystis sp. PCC 6803
  3k5o-assembly1_A  TM=3.552E-01  e=7.558E-01  Escherichia coli K-12
  3k59-assembly1_A  TM=3.510E-01  e=1.047E+00  Escherichia coli K-12

Sequence (99 aa):
RPGVGKTTMLREVARVLADDANKRVVIVDTSNEIGGDGDIPHPAIGGARRMQVGRPDLQHAVMIEAVENHMPEVIVIDEIGTELEASAARTIAERGVQL

pLDDT: mean 94.12, std 8.4, range [46.0, 98.62]

Mean predicted aligned error: 3.16 Å